Protein AF-A0A519QR59-F1 (afdb_monomer)

Sequence (88 aa):
MYPSRNRIFGGKGSIREFFAPIIKSIDSEIELTSENYILTVSEEQYSEFLIDKYSVDPPEIQFSEVYADSYEKEVSGEDYPNKFDVYR

Solvent-accessible surface area (backbone atoms only — not comparable to full-atom values): 6115 Å² total; per-residue (Å²): 135,80,80,86,74,86,71,55,75,93,67,95,57,48,70,63,66,67,46,48,62,56,53,52,49,53,54,51,48,62,73,65,55,52,69,72,56,64,76,73,46,56,71,65,60,52,50,51,50,51,51,64,74,69,60,73,80,80,86,79,85,64,72,92,74,66,75,76,85,66,81,85,80,75,70,53,82,82,77,49,80,93,79,67,89,85,78,131

Radius of gyration: 24.31 Å; Cα contacts (8 Å, |Δi|>4): 16; chains: 1; bounding box: 60×26×54 Å

pLDDT: mean 71.94, std 14.8, range [34.78, 93.19]

Secondary structure (DSSP, 8-state):
-------SSSSS--HHHHHHHHHHHHHHHHHHS-HHHHTTS-HHHHHHHHHHHT--PPPP--GGG---SS-TT---GGGS-S-S----

Structure (mmCIF, N/CA/C/O backbone):
data_AF-A0A519QR59-F1
#
_entry.id   AF-A0A519QR59-F1
#
loop_
_atom_site.group_PDB
_atom_site.id
_atom_site.type_symbol
_atom_site.label_atom_id
_atom_site.label_alt_id
_atom_site.label_comp_id
_atom_site.label_asym_id
_atom_site.label_entity_id
_atom_site.label_seq_id
_atom_site.pdbx_PDB_ins_code
_atom_site.Cartn_x
_atom_site.Cartn_y
_atom_site.Cartn_z
_atom_site.occupancy
_atom_site.B_iso_or_equiv
_atom_site.auth_seq_id
_atom_site.auth_comp_id
_atom_site.auth_asym_id
_atom_site.auth_atom_id
_atom_site.pdbx_PDB_model_num
ATOM 1 N N . MET A 1 1 ? -11.974 6.315 -24.249 1.00 35.44 1 MET A N 1
ATOM 2 C CA . MET A 1 1 ? -11.247 6.940 -23.126 1.00 35.44 1 MET A CA 1
ATOM 3 C C . MET A 1 1 ? -10.540 5.803 -22.406 1.00 35.44 1 MET A C 1
ATOM 5 O O . MET A 1 1 ? -11.226 4.974 -21.828 1.00 35.44 1 MET A O 1
ATOM 9 N N . TYR A 1 2 ? -9.229 5.638 -22.600 1.00 34.78 2 TYR A N 1
ATOM 10 C CA . TYR A 1 2 ? -8.492 4.523 -21.990 1.00 34.78 2 TYR A CA 1
ATOM 11 C C . TYR A 1 2 ? -8.144 4.884 -20.541 1.00 34.78 2 TYR A C 1
ATOM 13 O O . TYR A 1 2 ? -7.742 6.026 -20.310 1.00 34.78 2 TYR A O 1
ATOM 21 N N . PRO A 1 3 ? -8.317 3.971 -19.570 1.00 46.56 3 PRO A N 1
ATOM 22 C CA . PRO A 1 3 ? -7.914 4.233 -18.197 1.00 46.56 3 PRO A CA 1
ATOM 23 C C . PRO A 1 3 ? -6.401 4.462 -18.162 1.00 46.56 3 PRO A C 1
ATOM 25 O O . PRO A 1 3 ? -5.640 3.680 -18.734 1.00 46.56 3 PRO A O 1
ATOM 28 N N . SER A 1 4 ? -5.971 5.548 -17.521 1.00 51.03 4 SER A N 1
ATOM 29 C CA . SER A 1 4 ? -4.558 5.815 -17.258 1.00 51.03 4 SER A CA 1
ATOM 30 C C . SER A 1 4 ? -3.986 4.653 -16.449 1.00 51.03 4 SER A C 1
ATOM 32 O O . SER A 1 4 ? -4.331 4.476 -15.284 1.00 51.03 4 SER A O 1
ATOM 34 N N . ARG A 1 5 ? -3.156 3.819 -17.079 1.00 60.62 5 ARG A N 1
ATOM 35 C CA . ARG A 1 5 ? -2.493 2.695 -16.412 1.00 60.62 5 ARG A CA 1
ATOM 36 C C . ARG A 1 5 ? -1.288 3.224 -15.637 1.00 60.62 5 ARG A C 1
ATOM 38 O O . ARG A 1 5 ? -0.426 3.885 -16.214 1.00 60.62 5 ARG A O 1
ATOM 45 N N . ASN A 1 6 ? -1.225 2.931 -14.3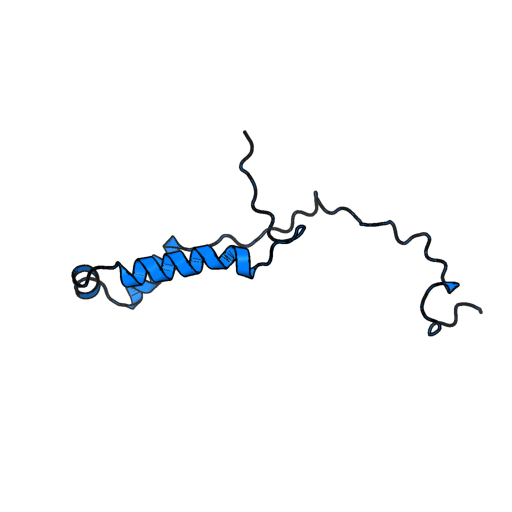40 1.00 63.75 6 ASN A N 1
ATOM 46 C CA . ASN A 1 6 ? -0.089 3.298 -13.497 1.00 63.75 6 ASN A CA 1
ATOM 47 C C . ASN A 1 6 ? 1.120 2.428 -13.858 1.00 63.75 6 ASN A C 1
ATOM 49 O O . ASN A 1 6 ? 1.203 1.261 -13.482 1.00 63.75 6 ASN A O 1
ATOM 53 N N . ARG A 1 7 ? 2.067 2.998 -14.606 1.00 67.62 7 ARG A N 1
ATOM 54 C CA . ARG A 1 7 ? 3.342 2.351 -14.919 1.00 67.62 7 ARG A CA 1
ATOM 55 C C . ARG A 1 7 ? 4.278 2.480 -13.713 1.00 67.62 7 ARG A C 1
ATOM 57 O O . ARG A 1 7 ? 4.785 3.563 -13.440 1.00 67.62 7 ARG A O 1
ATOM 64 N N . ILE A 1 8 ? 4.499 1.372 -13.005 1.00 69.06 8 ILE A N 1
ATOM 65 C CA . ILE A 1 8 ? 5.375 1.320 -11.819 1.00 69.06 8 ILE A CA 1
ATOM 66 C C . ILE A 1 8 ? 6.855 1.290 -12.232 1.00 69.06 8 ILE A C 1
ATOM 68 O O . ILE A 1 8 ? 7.683 1.950 -11.613 1.00 69.06 8 ILE A O 1
ATOM 72 N N . PHE A 1 9 ? 7.184 0.571 -13.310 1.00 65.81 9 PHE A N 1
ATOM 73 C CA . PHE A 1 9 ? 8.544 0.450 -13.841 1.00 65.81 9 PHE A CA 1
ATOM 74 C C . PHE A 1 9 ? 8.601 0.984 -15.280 1.00 65.81 9 PHE A C 1
ATOM 76 O O . PHE A 1 9 ? 7.761 0.629 -16.105 1.00 65.81 9 PHE A O 1
ATOM 83 N N . GLY A 1 10 ? 9.569 1.860 -15.577 1.00 59.62 10 GLY A N 1
ATOM 84 C CA . GLY A 1 10 ? 9.735 2.501 -16.896 1.00 59.62 10 GLY A CA 1
ATOM 85 C C . GLY A 1 10 ? 9.666 4.037 -16.901 1.00 59.62 10 GLY A C 1
ATOM 86 O O . GLY A 1 10 ? 9.449 4.628 -17.955 1.00 59.62 10 GLY A O 1
ATOM 87 N N . GLY A 1 11 ? 9.821 4.676 -15.736 1.00 64.31 11 GLY A N 1
ATOM 88 C CA . GLY A 1 11 ? 9.938 6.127 -15.539 1.00 64.31 11 GLY A CA 1
ATOM 89 C C . GLY A 1 11 ? 10.776 6.435 -14.286 1.00 64.31 11 GLY A C 1
ATOM 90 O O . GLY A 1 11 ? 11.550 5.589 -13.854 1.00 64.31 11 GLY A O 1
ATOM 91 N N . LYS A 1 12 ? 10.612 7.615 -13.664 1.00 55.97 12 LYS A N 1
ATOM 92 C CA . LYS A 1 12 ? 11.291 7.978 -12.392 1.00 55.97 12 LYS A CA 1
ATOM 93 C C . LYS A 1 12 ? 10.676 7.343 -11.134 1.00 55.97 12 LYS A C 1
ATOM 95 O O . LYS A 1 12 ? 11.191 7.567 -10.046 1.00 55.97 12 LYS A O 1
ATOM 100 N N . GLY A 1 13 ? 9.568 6.618 -11.283 1.00 63.12 13 GLY A N 1
ATOM 101 C CA . GLY A 1 13 ? 8.805 6.078 -10.164 1.00 63.12 13 GLY A CA 1
ATOM 102 C C . GLY A 1 13 ? 9.495 4.890 -9.499 1.00 63.12 13 GLY A C 1
ATOM 103 O O . GLY A 1 13 ? 10.081 4.049 -10.181 1.00 63.12 13 GLY A O 1
ATOM 104 N N . SER A 1 14 ? 9.396 4.796 -8.174 1.00 77.75 14 SER A N 1
ATOM 105 C CA . SER A 1 14 ? 9.764 3.587 -7.430 1.00 77.75 14 SER A CA 1
ATOM 106 C C . SER A 1 14 ? 8.533 2.859 -6.895 1.00 77.75 14 SER A C 1
ATOM 108 O O . SER A 1 14 ? 7.506 3.465 -6.595 1.00 77.75 14 SER A O 1
ATOM 110 N N . ILE A 1 15 ? 8.649 1.545 -6.690 1.00 79.38 15 ILE A N 1
ATOM 111 C CA . ILE A 1 15 ? 7.578 0.752 -6.070 1.00 79.38 15 ILE A CA 1
ATOM 112 C C . ILE A 1 15 ? 7.175 1.298 -4.690 1.00 79.38 15 ILE A C 1
ATOM 114 O O . ILE A 1 15 ? 6.012 1.242 -4.304 1.00 79.38 15 ILE A O 1
ATOM 118 N N . ARG A 1 16 ? 8.124 1.908 -3.967 1.00 82.88 16 ARG A N 1
ATOM 119 C CA . ARG A 1 16 ? 7.859 2.569 -2.684 1.00 82.88 16 ARG A CA 1
ATOM 120 C C . ARG A 1 16 ? 6.946 3.779 -2.838 1.00 82.88 16 ARG A C 1
ATOM 122 O O . ARG A 1 16 ? 6.064 3.965 -2.013 1.00 82.88 16 ARG A O 1
ATOM 129 N N . GLU A 1 17 ? 7.138 4.582 -3.879 1.00 83.69 17 GLU A N 1
ATOM 130 C CA . GLU A 1 17 ? 6.292 5.752 -4.150 1.00 83.69 17 GLU A CA 1
ATOM 131 C C . GLU A 1 17 ? 4.867 5.347 -4.527 1.00 83.69 17 GLU A C 1
ATOM 133 O O . GLU A 1 17 ? 3.925 6.044 -4.161 1.00 83.69 17 GLU A O 1
ATOM 138 N N . PHE A 1 18 ? 4.701 4.204 -5.200 1.00 83.25 18 PHE A N 1
ATOM 139 C CA . PHE A 1 18 ? 3.384 3.643 -5.491 1.00 83.25 18 PHE A CA 1
ATOM 140 C C . PHE A 1 18 ? 2.640 3.222 -4.212 1.00 83.25 18 PHE A C 1
ATOM 142 O O . PHE A 1 18 ? 1.459 3.529 -4.061 1.00 83.25 18 PHE A O 1
ATOM 149 N N . PHE A 1 19 ? 3.327 2.568 -3.268 1.00 86.56 19 PHE A N 1
ATOM 150 C CA . PHE A 1 19 ? 2.710 2.092 -2.023 1.00 86.56 19 PHE A CA 1
ATOM 151 C C . PHE A 1 19 ? 2.589 3.157 -0.923 1.00 86.56 19 PHE A C 1
ATOM 153 O O . PHE A 1 19 ? 1.711 3.048 -0.071 1.00 86.56 19 PHE A O 1
ATOM 160 N N . ALA A 1 20 ? 3.415 4.205 -0.936 1.00 88.94 20 ALA A N 1
ATOM 161 C CA . ALA A 1 20 ? 3.387 5.283 0.056 1.00 88.94 20 ALA A CA 1
ATOM 162 C C . ALA A 1 20 ? 1.994 5.911 0.307 1.00 88.94 20 ALA A C 1
ATOM 164 O O . ALA A 1 20 ? 1.624 6.053 1.475 1.00 88.94 20 ALA A O 1
ATOM 165 N N . PRO A 1 21 ? 1.194 6.283 -0.715 1.00 89.00 21 PRO A N 1
ATOM 166 C CA . PRO A 1 21 ? -0.143 6.827 -0.478 1.00 89.00 21 PRO A CA 1
ATOM 167 C C . PRO A 1 21 ? -1.105 5.793 0.118 1.00 89.00 21 PRO A C 1
ATOM 169 O O . PRO A 1 21 ? -1.918 6.161 0.958 1.00 89.00 21 PRO A O 1
ATOM 172 N N . ILE A 1 22 ? -0.988 4.518 -0.269 1.00 89.19 22 ILE A N 1
ATOM 173 C CA . ILE A 1 22 ? -1.831 3.426 0.243 1.00 89.19 22 ILE A CA 1
ATOM 174 C C . ILE A 1 22 ? -1.568 3.224 1.737 1.00 89.19 22 ILE A C 1
ATOM 176 O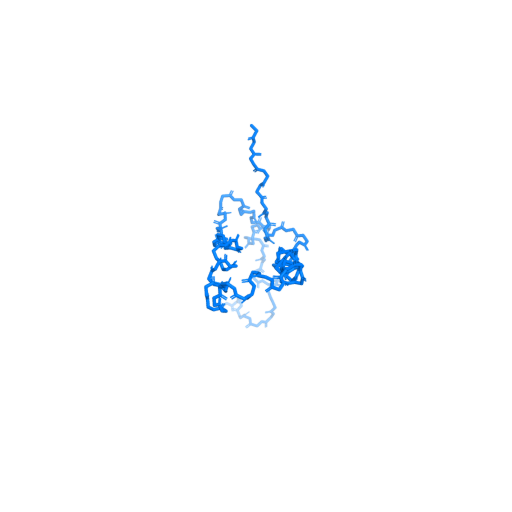 O . ILE A 1 22 ? -2.507 3.202 2.525 1.00 89.19 22 ILE A O 1
ATOM 180 N N . ILE A 1 23 ? -0.292 3.171 2.132 1.00 91.31 23 ILE A N 1
ATOM 181 C CA . ILE A 1 23 ? 0.115 3.067 3.541 1.00 91.31 23 ILE A CA 1
ATOM 182 C C . ILE A 1 23 ? -0.449 4.243 4.341 1.00 91.31 23 ILE A C 1
ATOM 184 O O . ILE A 1 23 ? -1.105 4.042 5.356 1.00 91.31 23 ILE A O 1
ATOM 188 N N . LYS A 1 24 ? -0.293 5.472 3.834 1.00 93.19 24 LYS A N 1
ATOM 189 C CA . LYS A 1 24 ? -0.824 6.667 4.500 1.00 93.19 24 LYS A CA 1
ATOM 190 C C . LYS A 1 24 ? -2.348 6.621 4.672 1.00 93.19 24 LYS A C 1
ATOM 192 O O . LYS A 1 24 ? -2.863 7.119 5.673 1.00 93.19 24 LYS A O 1
ATOM 197 N N . SER A 1 25 ? -3.074 6.073 3.698 1.00 91.00 25 SER A N 1
ATOM 198 C CA . SER A 1 25 ? -4.525 5.888 3.791 1.00 91.00 25 SER A CA 1
ATOM 199 C C . SER A 1 25 ? -4.907 4.868 4.861 1.00 91.00 25 SER A C 1
ATOM 201 O O . SER A 1 25 ? -5.815 5.155 5.637 1.00 91.00 25 SER A O 1
ATOM 203 N N . ILE A 1 26 ? -4.188 3.745 4.948 1.00 91.69 26 ILE A N 1
ATOM 204 C CA . ILE A 1 26 ? -4.378 2.739 6.002 1.00 91.69 26 ILE A CA 1
ATOM 205 C C . ILE A 1 26 ? -4.146 3.369 7.380 1.00 91.69 26 ILE A C 1
ATOM 207 O O . ILE A 1 26 ? -5.015 3.271 8.243 1.00 91.69 26 ILE A O 1
ATOM 211 N N . ASP A 1 27 ? -3.031 4.084 7.561 1.00 91.69 27 ASP A N 1
ATOM 212 C CA . ASP A 1 27 ? -2.697 4.743 8.831 1.00 91.69 27 ASP A CA 1
ATOM 213 C C . ASP A 1 27 ? -3.778 5.754 9.238 1.00 91.69 27 ASP A C 1
ATOM 215 O O . ASP A 1 27 ? -4.274 5.734 10.363 1.00 91.69 27 ASP A O 1
ATOM 219 N N . SER A 1 28 ? -4.207 6.597 8.292 1.00 90.31 28 SER A N 1
ATOM 220 C CA . SER A 1 28 ? -5.251 7.598 8.545 1.00 90.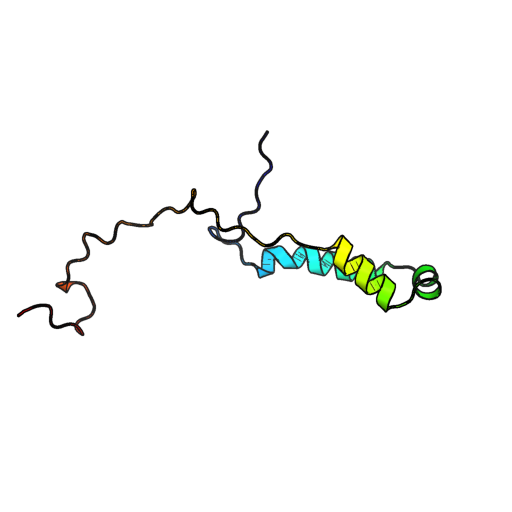31 28 SER A CA 1
ATOM 221 C C . SER A 1 28 ? -6.582 6.946 8.922 1.00 90.31 28 SER A C 1
ATOM 223 O O . SER A 1 28 ? -7.311 7.467 9.759 1.00 90.31 28 SER A O 1
ATOM 225 N N . GLU A 1 29 ? -6.931 5.820 8.299 1.00 89.62 29 GLU A N 1
ATOM 226 C CA . GLU A 1 29 ? -8.161 5.100 8.618 1.00 89.62 29 GLU A CA 1
ATOM 227 C C . GLU A 1 29 ? -8.099 4.456 10.001 1.00 89.62 29 GLU A C 1
ATOM 229 O O . GLU A 1 29 ? -9.065 4.563 10.753 1.00 89.62 29 GLU A O 1
ATOM 234 N N . ILE A 1 30 ? -6.963 3.864 10.375 1.00 87.12 30 ILE A N 1
ATOM 235 C CA . ILE A 1 30 ? -6.758 3.325 11.722 1.00 87.12 30 ILE A CA 1
ATOM 236 C C . ILE A 1 30 ? -6.914 4.432 12.773 1.00 87.12 30 ILE A C 1
ATOM 238 O O . ILE A 1 30 ? -7.632 4.237 13.749 1.00 87.12 30 ILE A O 1
ATOM 242 N N . GLU A 1 31 ? -6.313 5.604 12.555 1.00 86.62 31 GLU A N 1
ATOM 243 C CA . GLU A 1 31 ? -6.395 6.736 13.489 1.00 86.62 31 GLU A CA 1
ATOM 244 C C . GLU A 1 31 ? -7.798 7.357 13.581 1.00 86.62 31 GLU A C 1
ATOM 246 O O . GLU A 1 31 ? -8.210 7.815 14.647 1.00 86.62 31 GLU A O 1
ATOM 251 N N . LEU A 1 32 ? -8.542 7.394 12.471 1.00 84.81 32 LEU A N 1
ATOM 252 C CA . LEU A 1 32 ? -9.892 7.966 12.414 1.00 84.81 32 LEU A CA 1
ATOM 253 C C . LEU A 1 32 ? -10.988 6.981 12.834 1.00 84.81 32 LEU A C 1
ATOM 255 O O . LEU A 1 32 ? -12.140 7.388 13.020 1.00 84.81 32 LEU A O 1
ATOM 259 N N . THR A 1 33 ? -10.663 5.695 12.965 1.00 79.62 33 THR A N 1
ATOM 260 C CA . THR A 1 33 ? -11.636 4.673 13.348 1.00 79.62 33 THR A CA 1
ATOM 261 C C . THR A 1 33 ? -12.095 4.909 14.781 1.00 79.62 33 THR A C 1
ATOM 263 O O . THR A 1 33 ? -11.328 4.836 15.736 1.00 79.62 33 THR A O 1
ATOM 266 N N . SER A 1 34 ? -13.384 5.221 14.932 1.00 73.12 34 SER A N 1
ATOM 267 C CA . SER A 1 34 ? -13.977 5.539 16.231 1.00 73.12 34 SER A CA 1
ATOM 268 C C . SER A 1 34 ? -13.892 4.356 17.203 1.00 73.12 34 SER A C 1
ATOM 270 O O . SER A 1 34 ? -14.160 3.222 16.801 1.00 73.12 34 SER A O 1
ATOM 272 N N . GLU A 1 35 ? -13.674 4.629 18.494 1.00 61.78 35 GLU A N 1
ATOM 273 C CA . GLU A 1 35 ? -13.671 3.619 19.571 1.00 61.78 35 GLU A CA 1
ATOM 274 C C . GLU A 1 35 ? -14.908 2.702 19.558 1.00 61.78 35 GLU A C 1
ATOM 276 O O . GLU A 1 35 ? -14.802 1.517 19.858 1.00 61.78 35 GLU A O 1
ATOM 281 N N . ASN A 1 36 ? -16.079 3.204 19.145 1.00 61.78 36 ASN A N 1
ATOM 282 C CA . ASN A 1 36 ? -17.303 2.397 19.048 1.00 61.78 36 ASN A CA 1
ATOM 283 C C . ASN A 1 36 ? -17.189 1.229 18.059 1.00 61.78 36 ASN A C 1
ATOM 285 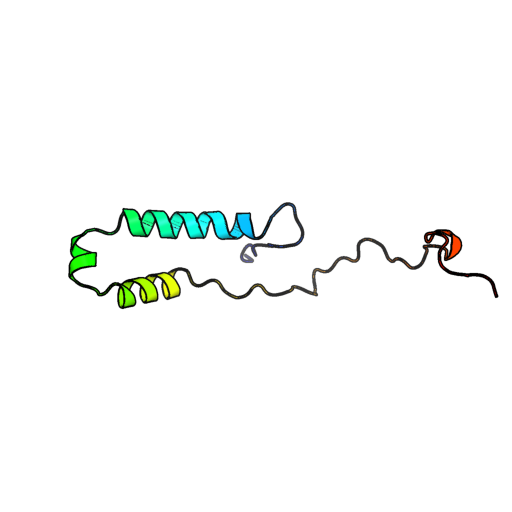O O . ASN A 1 36 ? -17.770 0.172 18.287 1.00 61.78 36 ASN A O 1
ATOM 289 N N . TYR A 1 37 ? -16.444 1.398 16.968 1.00 59.84 37 TYR A N 1
ATOM 290 C CA . TYR A 1 37 ? -16.223 0.323 16.006 1.00 59.84 37 TYR A CA 1
ATOM 291 C C . TYR A 1 37 ? -15.307 -0.753 16.613 1.00 59.84 37 TYR A C 1
ATOM 293 O O . TYR A 1 37 ? -15.644 -1.932 16.576 1.00 59.84 37 TYR A O 1
ATOM 301 N N . ILE A 1 38 ? -14.242 -0.336 17.308 1.00 60.06 38 ILE A N 1
ATOM 302 C CA . ILE A 1 38 ? -13.289 -1.211 18.022 1.00 60.06 38 ILE A CA 1
ATOM 303 C C . ILE A 1 38 ? -13.981 -2.065 19.100 1.00 60.06 38 ILE A C 1
ATOM 305 O O . ILE A 1 38 ? -13.583 -3.198 19.346 1.00 60.06 38 ILE A O 1
ATOM 309 N N . LEU A 1 39 ? -15.044 -1.555 19.726 1.00 62.09 39 LEU A N 1
ATOM 310 C CA . LEU A 1 39 ? -15.813 -2.297 20.735 1.00 62.09 39 LEU A CA 1
ATOM 311 C C . LEU A 1 39 ? -16.784 -3.335 20.146 1.00 62.09 39 LEU A C 1
ATOM 313 O O . LEU A 1 39 ? -17.336 -4.137 20.901 1.00 62.09 39 LEU A O 1
ATOM 317 N N . THR A 1 40 ? -17.018 -3.315 18.830 1.00 72.69 40 THR A N 1
ATOM 318 C CA . THR A 1 40 ? -18.068 -4.121 18.179 1.00 72.69 40 THR A CA 1
ATOM 319 C C . THR A 1 40 ? -17.516 -5.203 17.245 1.00 72.69 40 THR A C 1
ATOM 321 O O . THR A 1 40 ? -18.207 -6.183 16.977 1.00 72.69 40 THR A O 1
ATOM 324 N N . VAL A 1 41 ? -16.280 -5.055 16.768 1.00 79.88 41 VAL A N 1
ATOM 325 C CA . VAL A 1 41 ? -15.579 -6.040 15.927 1.00 79.88 41 VAL A CA 1
ATOM 326 C C . VAL A 1 41 ? -14.287 -6.493 16.591 1.00 79.88 41 VAL A C 1
ATOM 328 O O . VAL A 1 41 ? -13.640 -5.722 17.297 1.00 79.88 41 VAL A O 1
ATOM 331 N N . SER A 1 42 ? -13.901 -7.750 16.367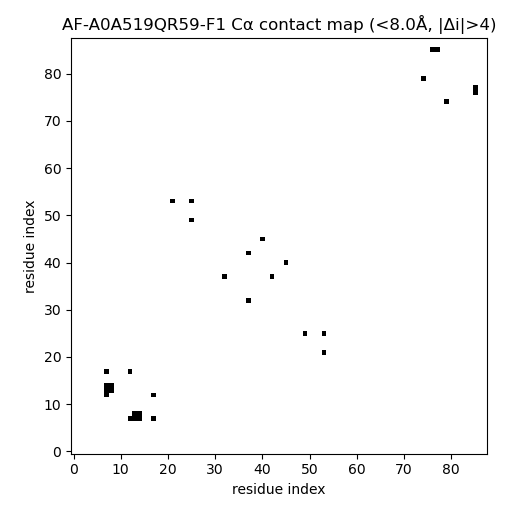 1.00 84.69 42 SER A N 1
ATOM 332 C CA . SER A 1 42 ? -12.590 -8.225 16.814 1.00 84.69 42 SER A CA 1
ATOM 333 C C . SER A 1 42 ? -11.464 -7.606 15.977 1.00 84.69 42 SER A C 1
ATOM 335 O O . SER A 1 42 ? -11.664 -7.187 14.835 1.00 84.69 42 SER A O 1
ATOM 337 N N . GLU A 1 43 ? -10.252 -7.590 16.533 1.00 83.12 43 GLU A N 1
ATOM 338 C CA . GLU A 1 43 ? -9.038 -7.159 15.827 1.00 83.12 43 GLU A CA 1
ATOM 339 C C . GLU A 1 43 ? -8.819 -7.944 14.524 1.00 83.12 43 GLU A C 1
ATOM 341 O O . GLU A 1 43 ? -8.461 -7.368 13.497 1.00 83.12 43 GLU A O 1
ATOM 346 N N . GLU A 1 44 ? -9.091 -9.250 14.547 1.00 87.44 44 GLU A N 1
ATOM 347 C CA . GLU A 1 44 ? -8.960 -10.146 13.394 1.00 87.44 44 GLU A CA 1
ATOM 348 C C . GLU A 1 44 ? -9.916 -9.739 12.268 1.00 87.44 44 GLU A C 1
ATOM 350 O O . GLU A 1 44 ? -9.488 -9.544 11.133 1.00 87.44 44 GLU A O 1
ATOM 355 N N . GLN A 1 45 ? -11.192 -9.513 12.594 1.00 86.50 45 GLN A N 1
ATOM 356 C CA . GLN A 1 45 ? -12.205 -9.085 11.623 1.00 86.50 45 GLN A CA 1
ATOM 357 C C . GLN A 1 45 ? -11.877 -7.722 11.015 1.00 86.50 45 GLN A C 1
ATOM 359 O O . GLN A 1 45 ? -12.094 -7.493 9.825 1.00 86.50 45 GLN A O 1
ATOM 364 N N . TYR A 1 46 ? -11.351 -6.806 11.829 1.00 87.06 46 TYR A N 1
ATOM 365 C CA . TYR A 1 46 ? -10.950 -5.495 11.340 1.00 87.06 46 TYR A CA 1
ATOM 366 C C . TYR A 1 46 ? -9.720 -5.573 10.431 1.00 87.06 46 TYR A C 1
ATOM 368 O O . TYR A 1 46 ? -9.674 -4.917 9.390 1.00 87.06 46 TYR A O 1
ATOM 376 N N . SER A 1 47 ? -8.758 -6.426 10.780 1.00 87.62 47 SER A N 1
ATOM 377 C CA . SER A 1 47 ? -7.570 -6.674 9.965 1.00 87.62 47 SER A CA 1
ATOM 378 C C . SER A 1 47 ? -7.941 -7.279 8.610 1.00 87.62 47 SER A C 1
ATOM 380 O O . SER A 1 47 ? -7.473 -6.801 7.581 1.00 87.62 47 SER A O 1
ATOM 382 N N . GLU A 1 48 ? -8.830 -8.277 8.585 1.00 89.75 48 GLU A N 1
ATOM 383 C CA . GLU A 1 48 ? -9.341 -8.874 7.344 1.00 89.75 48 GLU A CA 1
ATOM 384 C C . GLU A 1 48 ? -10.056 -7.845 6.462 1.00 89.75 48 GLU A C 1
ATOM 386 O O . GLU A 1 48 ? -9.813 -7.792 5.257 1.00 89.75 48 GLU A O 1
ATOM 391 N N . PHE A 1 49 ? -10.876 -6.977 7.060 1.00 90.06 49 PHE A N 1
ATOM 392 C CA . PHE A 1 49 ? -11.532 -5.886 6.342 1.00 90.06 49 PHE A CA 1
ATOM 393 C C . PHE A 1 49 ? -10.527 -4.927 5.688 1.00 90.06 49 PHE A C 1
ATOM 395 O O . PHE A 1 49 ? -10.690 -4.569 4.521 1.00 90.06 49 PHE A O 1
ATOM 402 N N . LEU A 1 50 ? -9.478 -4.518 6.411 1.00 89.81 50 LEU A N 1
ATOM 403 C CA . LEU A 1 50 ? -8.443 -3.642 5.855 1.00 89.81 50 LEU A CA 1
ATOM 404 C C . LEU A 1 50 ? -7.653 -4.335 4.736 1.00 89.81 50 LEU A C 1
ATOM 406 O O . LEU A 1 50 ? -7.355 -3.697 3.726 1.00 89.81 50 LEU A O 1
ATOM 410 N N . ILE A 1 51 ? -7.349 -5.627 4.881 1.00 90.12 51 ILE A N 1
ATOM 411 C CA . ILE A 1 51 ? -6.659 -6.420 3.852 1.00 90.12 51 ILE A CA 1
ATOM 412 C C . ILE A 1 51 ? -7.492 -6.492 2.569 1.00 90.12 51 ILE A C 1
ATOM 414 O O . ILE A 1 51 ? -6.954 -6.267 1.487 1.00 90.12 51 ILE A O 1
ATOM 418 N N . ASP A 1 52 ? -8.792 -6.768 2.680 1.00 90.38 52 ASP A N 1
ATOM 419 C CA . ASP A 1 52 ? -9.694 -6.835 1.526 1.00 90.38 52 ASP A CA 1
ATOM 420 C C . ASP A 1 52 ? -9.840 -5.461 0.851 1.00 90.38 52 ASP A C 1
ATOM 422 O O . ASP A 1 52 ? -9.666 -5.320 -0.360 1.00 90.38 52 ASP A O 1
ATOM 426 N N . LYS A 1 53 ? -10.056 -4.410 1.651 1.00 90.62 53 LYS A N 1
ATOM 427 C CA . LYS A 1 53 ? -10.261 -3.038 1.168 1.00 90.62 53 LYS A CA 1
ATOM 428 C C . LYS A 1 53 ? -9.046 -2.453 0.448 1.00 90.62 53 LYS A C 1
ATOM 430 O O . LYS A 1 53 ? -9.211 -1.730 -0.535 1.00 90.62 53 LYS A O 1
ATOM 435 N N . TYR A 1 54 ? -7.844 -2.713 0.958 1.00 90.62 54 TYR A N 1
ATOM 436 C CA . TYR A 1 54 ? -6.589 -2.186 0.414 1.00 90.62 54 TYR A CA 1
ATOM 437 C C . TYR A 1 54 ? -5.830 -3.213 -0.431 1.00 90.62 54 TYR A C 1
ATOM 439 O O . TYR A 1 54 ? -4.643 -3.022 -0.710 1.00 90.62 54 TYR A O 1
ATOM 447 N N . SER A 1 55 ? -6.504 -4.285 -0.855 1.00 88.44 55 SER A N 1
ATOM 448 C CA . SER A 1 55 ? -5.930 -5.281 -1.751 1.00 88.44 55 SER A CA 1
ATOM 449 C C . SER A 1 55 ? -5.463 -4.626 -3.053 1.00 88.44 55 SER A C 1
ATOM 451 O O . SER A 1 55 ? -6.162 -3.811 -3.659 1.00 88.44 55 SER A O 1
ATOM 453 N N . VAL A 1 56 ? -4.247 -4.970 -3.471 1.00 84.50 56 VAL A N 1
ATOM 454 C CA . VAL A 1 56 ? -3.630 -4.462 -4.696 1.00 84.50 56 VAL A CA 1
ATOM 455 C C . VAL A 1 56 ? -3.452 -5.622 -5.657 1.00 84.50 56 VAL A C 1
ATOM 457 O O . VAL A 1 56 ? -2.839 -6.633 -5.307 1.00 84.50 56 VAL A O 1
ATOM 460 N N . ASP A 1 57 ? -3.943 -5.451 -6.883 1.00 82.31 57 ASP A N 1
ATOM 461 C CA . ASP A 1 57 ? -3.742 -6.438 -7.936 1.00 82.31 57 ASP A CA 1
ATOM 462 C C . ASP A 1 57 ? -2.242 -6.644 -8.212 1.00 82.31 57 ASP A C 1
ATOM 464 O O . ASP A 1 57 ? -1.480 -5.668 -8.280 1.00 82.31 57 ASP A O 1
ATOM 468 N N . PRO A 1 58 ? -1.791 -7.897 -8.406 1.00 79.75 58 PRO A N 1
ATOM 469 C CA . PRO A 1 58 ? -0.415 -8.171 -8.788 1.00 79.75 58 PRO A CA 1
ATOM 470 C C . PRO A 1 58 ? -0.026 -7.374 -10.043 1.00 79.75 58 PRO A C 1
ATOM 472 O O . PRO A 1 58 ? -0.780 -7.362 -11.020 1.00 79.75 58 PRO A O 1
ATOM 475 N N . PRO A 1 59 ? 1.149 -6.719 -10.060 1.00 77.88 59 PRO A N 1
ATOM 476 C CA . PRO A 1 59 ? 1.573 -5.965 -11.228 1.00 77.88 59 PRO A CA 1
ATOM 477 C C . PRO A 1 59 ? 1.820 -6.908 -12.410 1.00 77.88 59 PRO A C 1
ATOM 479 O O . PRO A 1 59 ? 2.505 -7.923 -12.284 1.00 77.88 59 PRO A O 1
ATOM 482 N N . GLU A 1 60 ? 1.301 -6.545 -13.580 1.00 78.75 60 GLU A N 1
ATOM 483 C CA . GLU A 1 60 ? 1.512 -7.289 -14.821 1.00 78.75 60 GLU A CA 1
ATOM 484 C C . GLU A 1 60 ? 2.700 -6.716 -15.608 1.00 78.75 60 GLU A C 1
ATOM 486 O O . GLU A 1 60 ? 2.821 -5.499 -15.792 1.00 78.75 60 GLU A O 1
ATOM 491 N N . ILE A 1 61 ? 3.570 -7.594 -16.117 1.00 76.75 61 ILE A N 1
ATOM 492 C CA . ILE A 1 61 ? 4.650 -7.197 -17.024 1.00 76.75 61 ILE A CA 1
ATOM 493 C C . ILE A 1 61 ? 4.069 -6.995 -18.426 1.00 76.75 61 ILE A C 1
ATOM 495 O O . ILE A 1 61 ? 3.679 -7.946 -19.101 1.00 76.75 61 ILE A O 1
ATOM 499 N N . GLN A 1 62 ? 4.058 -5.747 -18.892 1.00 73.81 62 GLN A N 1
ATOM 500 C CA . GLN A 1 62 ? 3.594 -5.392 -20.234 1.00 73.81 62 GLN A CA 1
ATOM 501 C C . GLN A 1 62 ? 4.718 -5.583 -21.263 1.00 73.81 62 GLN A C 1
ATOM 503 O O . GLN A 1 62 ? 5.432 -4.644 -21.614 1.00 73.81 62 GLN A O 1
ATOM 508 N N . PHE A 1 63 ? 4.871 -6.810 -21.768 1.00 71.50 63 PHE A N 1
ATOM 509 C CA . PHE A 1 63 ? 5.894 -7.148 -22.771 1.00 71.50 63 PHE A CA 1
ATOM 510 C C . PHE A 1 63 ? 5.720 -6.408 -24.108 1.00 71.50 63 PHE A C 1
ATOM 512 O O . PHE A 1 63 ? 6.687 -6.223 -24.840 1.00 71.50 63 PHE A O 1
ATOM 519 N N . SER A 1 64 ? 4.505 -5.948 -24.422 1.00 68.88 64 SER A N 1
ATOM 520 C CA . SER A 1 64 ? 4.207 -5.184 -25.641 1.00 68.88 64 SER A CA 1
ATOM 521 C C . SER A 1 64 ? 4.773 -3.762 -25.639 1.00 68.88 64 SER A C 1
ATOM 523 O O . SER A 1 64 ? 4.816 -3.130 -26.689 1.00 68.88 64 SER A O 1
ATOM 525 N N . GLU A 1 65 ? 5.193 -3.247 -24.481 1.00 61.19 65 GLU A N 1
ATOM 526 C CA . GLU A 1 65 ? 5.786 -1.912 -24.333 1.00 61.19 65 GLU A CA 1
ATOM 527 C C . GLU A 1 65 ? 7.271 -1.969 -23.936 1.00 61.19 65 GLU A C 1
ATOM 529 O O . GLU A 1 65 ? 7.806 -1.021 -23.351 1.00 61.19 65 GLU A O 1
ATOM 534 N N . VAL A 1 66 ? 7.935 -3.092 -24.230 1.00 58.22 66 VAL A N 1
ATOM 535 C CA . VAL A 1 66 ? 9.378 -3.255 -24.049 1.00 58.22 66 VAL A CA 1
ATOM 536 C C . VAL A 1 66 ? 10.082 -2.623 -25.243 1.00 58.22 66 VAL A C 1
ATOM 538 O O . VAL A 1 66 ? 10.085 -3.161 -26.348 1.00 58.22 66 VAL A O 1
ATOM 541 N N . TYR A 1 67 ? 10.686 -1.464 -25.010 1.00 57.44 67 TYR A N 1
ATOM 542 C CA . TYR A 1 67 ? 11.620 -0.856 -25.946 1.00 57.44 67 TYR A CA 1
ATOM 543 C C . TYR A 1 67 ? 13.013 -1.376 -25.593 1.00 57.44 67 TYR A C 1
ATOM 545 O O . TYR A 1 67 ? 13.483 -1.172 -24.475 1.00 57.44 67 TYR A O 1
ATOM 553 N N . ALA A 1 68 ? 13.656 -2.085 -26.522 1.00 57.44 68 ALA A N 1
ATOM 554 C CA . ALA A 1 68 ? 15.083 -2.356 -26.416 1.00 57.44 68 ALA A CA 1
ATOM 555 C C . ALA A 1 68 ? 15.806 -1.020 -26.610 1.00 57.44 68 ALA A C 1
ATOM 557 O O . ALA A 1 68 ? 15.817 -0.478 -27.718 1.00 57.44 68 ALA A O 1
ATOM 558 N N . ASP A 1 69 ? 16.348 -0.461 -25.529 1.00 52.66 69 ASP A N 1
ATOM 559 C CA . ASP A 1 69 ? 17.242 0.685 -25.622 1.00 52.66 69 ASP A CA 1
ATOM 560 C C . ASP A 1 69 ? 18.541 0.160 -26.241 1.00 52.66 69 ASP A C 1
ATOM 562 O O . ASP A 1 69 ? 19.360 -0.474 -25.586 1.00 52.66 69 ASP A O 1
ATOM 566 N N . SER A 1 70 ? 18.653 0.331 -27.555 1.00 54.34 70 SER A N 1
ATOM 567 C CA . SER A 1 70 ? 19.711 -0.169 -28.432 1.00 54.34 70 SER A CA 1
ATOM 568 C C . SER A 1 70 ? 19.788 -1.692 -28.631 1.00 54.34 70 SER A C 1
ATOM 570 O O . SER A 1 70 ? 19.870 -2.523 -27.733 1.00 54.34 70 SER A O 1
ATOM 572 N N . TYR A 1 71 ? 19.785 -2.057 -29.905 1.00 51.94 71 TYR A N 1
ATOM 573 C CA . TYR A 1 71 ? 20.211 -3.349 -30.404 1.00 51.94 71 TYR A CA 1
ATOM 574 C C . TYR A 1 71 ? 21.726 -3.456 -30.144 1.00 51.94 71 TYR A C 1
ATOM 576 O O . TYR A 1 71 ? 22.502 -2.867 -30.892 1.00 51.94 71 TYR A O 1
ATOM 584 N N . GLU A 1 72 ? 22.169 -4.172 -29.101 1.00 53.44 72 GLU A N 1
ATOM 585 C CA . GLU A 1 72 ? 23.594 -4.503 -28.866 1.00 53.44 72 GLU A CA 1
ATOM 586 C C . GLU A 1 72 ? 24.123 -5.490 -29.933 1.00 53.44 72 GLU A C 1
ATOM 588 O O . GLU A 1 72 ? 24.670 -6.545 -29.628 1.00 53.44 72 GLU A O 1
ATOM 593 N N . LYS A 1 73 ? 23.917 -5.208 -31.223 1.00 53.81 73 LYS A N 1
ATOM 594 C CA . LYS A 1 73 ? 24.488 -6.010 -32.315 1.00 53.81 73 LYS A CA 1
ATOM 595 C C . LYS A 1 73 ? 25.777 -5.412 -32.875 1.00 53.81 73 LYS A C 1
ATOM 597 O O . LYS A 1 73 ? 26.427 -6.059 -33.687 1.00 53.81 73 LYS A O 1
ATOM 602 N N . GLU A 1 74 ? 26.159 -4.214 -32.440 1.00 55.44 74 GLU A N 1
ATOM 603 C CA . GLU A 1 74 ? 27.347 -3.510 -32.944 1.00 55.44 74 GLU A CA 1
ATOM 604 C C . GLU A 1 74 ? 28.368 -3.151 -31.858 1.00 55.44 74 GLU A C 1
ATOM 606 O O . GLU A 1 74 ? 29.236 -2.317 -32.091 1.00 55.44 74 GLU A O 1
ATOM 611 N N . VAL A 1 75 ? 28.315 -3.778 -30.679 1.00 58.31 75 VAL A N 1
ATOM 612 C CA . VAL A 1 75 ? 29.474 -3.718 -29.778 1.00 58.31 75 VAL A CA 1
ATOM 613 C C . VAL A 1 75 ? 30.504 -4.696 -30.334 1.00 58.31 75 VAL A C 1
ATOM 615 O O . VAL A 1 75 ? 30.278 -5.909 -30.321 1.00 58.31 75 VAL A O 1
ATOM 618 N N . SER A 1 76 ? 31.600 -4.174 -30.892 1.00 59.59 76 SER A N 1
ATOM 619 C CA . SER A 1 76 ? 32.701 -5.015 -31.356 1.00 59.59 76 SER A CA 1
ATOM 620 C C . SER A 1 76 ? 33.201 -5.838 -30.170 1.00 59.59 76 SER A C 1
ATOM 622 O O . SER A 1 76 ? 33.280 -5.332 -29.051 1.00 59.59 76 SER A O 1
ATOM 624 N N . GLY A 1 77 ? 33.550 -7.110 -30.380 1.00 62.09 77 GLY A N 1
ATOM 625 C CA . GLY A 1 77 ? 34.067 -7.960 -29.296 1.00 62.09 77 GLY A CA 1
ATOM 626 C C . G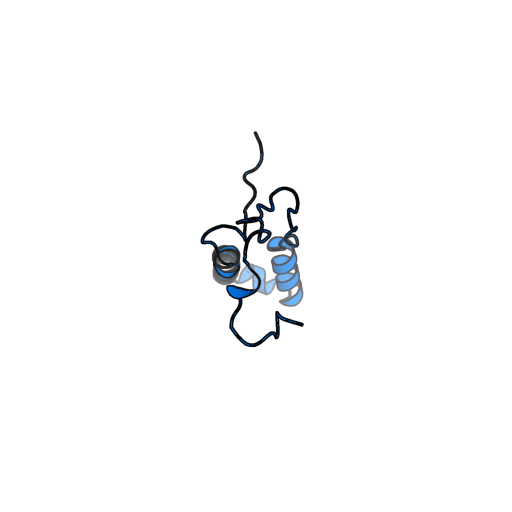LY A 1 77 ? 35.306 -7.36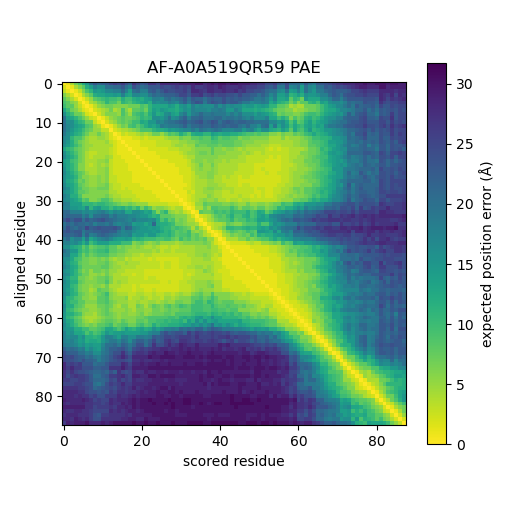8 -28.605 1.00 62.09 77 GLY A C 1
ATOM 627 O O . GLY A 1 77 ? 35.584 -7.699 -27.458 1.00 62.09 77 GLY A O 1
ATOM 628 N N . GLU A 1 78 ? 36.002 -6.455 -29.285 1.00 64.12 78 GLU A N 1
ATOM 629 C CA . GLU A 1 78 ? 37.144 -5.678 -28.789 1.00 64.12 78 GLU A CA 1
ATOM 630 C C . GLU A 1 78 ? 36.771 -4.584 -27.774 1.00 64.12 78 GLU A C 1
ATOM 632 O O . GLU A 1 78 ? 37.612 -4.192 -26.968 1.00 64.12 78 GLU A O 1
ATOM 637 N N . ASP A 1 79 ? 35.526 -4.100 -27.793 1.00 63.53 79 ASP A N 1
ATOM 638 C CA . ASP A 1 79 ? 35.038 -3.026 -26.918 1.00 63.53 79 ASP A CA 1
ATOM 639 C C . ASP A 1 79 ? 34.533 -3.556 -25.561 1.00 63.53 79 ASP A C 1
ATOM 641 O O . ASP A 1 79 ? 34.247 -2.781 -24.642 1.00 63.53 79 ASP A O 1
ATOM 645 N N . TYR A 1 80 ? 34.441 -4.883 -25.397 1.00 61.34 80 TYR A N 1
ATOM 646 C CA . TYR A 1 80 ? 34.149 -5.508 -24.107 1.00 61.34 80 TYR A CA 1
ATOM 647 C C . TYR A 1 80 ? 35.409 -5.550 -23.227 1.00 61.34 80 TYR A C 1
ATOM 649 O O . TYR A 1 80 ? 36.509 -5.800 -23.718 1.00 61.34 80 TYR A O 1
ATOM 657 N N . PRO A 1 81 ? 35.288 -5.342 -21.899 1.00 60.06 81 PRO A N 1
ATOM 658 C CA . PRO A 1 81 ? 36.437 -5.281 -21.003 1.00 60.06 81 PRO A CA 1
ATOM 659 C C . PRO A 1 81 ? 37.303 -6.538 -21.143 1.00 60.06 81 PRO A C 1
ATOM 661 O O . PRO A 1 81 ? 36.776 -7.633 -20.969 1.00 60.06 81 PRO A O 1
ATOM 664 N N . ASN A 1 82 ? 38.600 -6.317 -21.420 1.00 56.31 82 ASN A N 1
ATOM 665 C CA . ASN A 1 82 ? 39.760 -7.190 -21.734 1.00 56.31 82 ASN A CA 1
ATOM 666 C C . ASN A 1 82 ? 39.909 -8.559 -21.011 1.00 56.31 82 ASN A C 1
ATOM 668 O O . ASN A 1 82 ? 41.021 -8.994 -20.715 1.00 56.31 82 ASN A O 1
ATOM 672 N N . LYS A 1 83 ? 38.824 -9.241 -20.653 1.00 57.78 83 LYS A N 1
ATOM 673 C CA . LYS A 1 83 ? 38.794 -10.504 -19.903 1.00 57.78 83 LYS A CA 1
ATOM 674 C C . LYS A 1 83 ? 38.372 -11.700 -20.751 1.00 57.78 83 LYS A C 1
ATOM 676 O O . LYS A 1 83 ? 38.320 -12.807 -20.221 1.00 57.78 83 LYS A O 1
ATOM 681 N N . PHE A 1 84 ? 38.084 -11.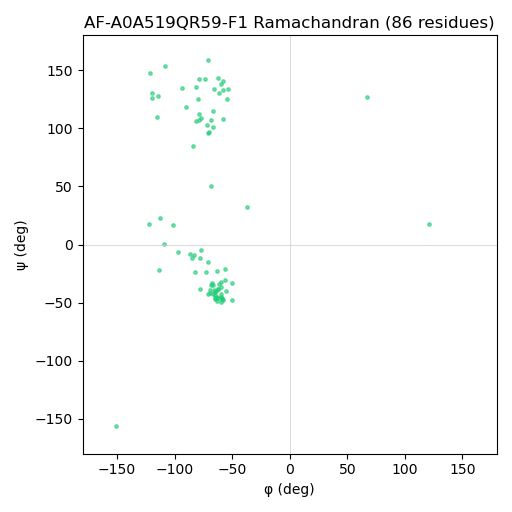500 -22.031 1.00 60.97 84 PHE A N 1
ATOM 682 C 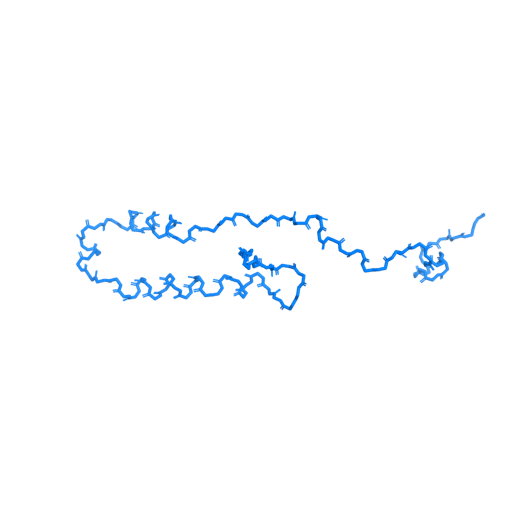CA . PHE A 1 84 ? 37.744 -12.576 -22.951 1.00 60.97 84 PHE A CA 1
ATOM 683 C C . PHE A 1 84 ? 38.768 -12.596 -24.087 1.00 60.97 84 PHE A C 1
ATOM 685 O O . PHE A 1 84 ? 39.012 -11.570 -24.713 1.00 60.97 84 PHE A O 1
ATOM 692 N N . ASP A 1 85 ? 39.395 -13.751 -24.321 1.00 60.88 85 ASP A N 1
ATOM 693 C CA . ASP A 1 85 ? 40.271 -13.975 -25.475 1.00 60.88 85 ASP A CA 1
ATOM 694 C C . ASP A 1 85 ? 39.403 -14.036 -26.739 1.00 60.88 85 ASP A C 1
ATOM 696 O O . ASP A 1 85 ? 38.809 -15.067 -27.055 1.00 60.88 85 ASP A O 1
ATOM 700 N N . VAL A 1 86 ? 39.284 -12.905 -27.437 1.00 61.25 86 VAL A N 1
ATOM 701 C CA . VAL A 1 86 ? 38.456 -12.768 -28.652 1.00 61.25 86 VAL A CA 1
ATOM 702 C C . VAL A 1 86 ? 39.196 -13.246 -29.912 1.00 61.25 86 VAL A C 1
ATOM 704 O O . VAL A 1 86 ? 38.595 -13.400 -30.970 1.00 61.25 86 VAL A O 1
ATOM 707 N N . TYR A 1 87 ? 40.493 -13.542 -29.804 1.00 58.72 87 TYR A N 1
ATOM 708 C CA . TYR A 1 87 ? 41.327 -13.988 -30.915 1.00 58.72 87 TYR A CA 1
ATOM 709 C C . TYR A 1 87 ? 41.818 -15.420 -30.698 1.00 58.72 87 TYR A C 1
ATOM 711 O O . TYR A 1 87 ? 42.690 -15.670 -29.864 1.00 58.72 87 TYR A O 1
ATOM 719 N N . ARG A 1 88 ? 41.294 -16.358 -31.493 1.00 52.75 88 ARG A N 1
ATOM 720 C CA . ARG A 1 88 ? 41.934 -17.650 -31.751 1.00 52.75 88 ARG A CA 1
ATOM 721 C C . ARG A 1 88 ? 41.867 -17.999 -33.228 1.00 52.75 88 ARG A C 1
ATOM 723 O O . ARG A 1 88 ? 40.783 -17.807 -33.818 1.00 52.75 88 ARG A O 1
#

Foldseek 3Di:
DDPDDDDCPDDPHHPCNVCVVLVVVLVVCVVPPDVVVPVVDDPVVVVVVSCVVSPDDDDDDPPVPDDDPDDPPPPPPVNPPPPDPPDD

Mean predicted aligned error: 14.62 Å